Protein AF-A0A353Z947-F1 (afdb_monomer_lite)

Secondary structure (DSSP, 8-state):
---HHHHH-TT-EEEEEE-SSSSEEEEEE-TT-TTHHHHHHHHHHHSPP-TTEEEEESPPP----SEEEEE-TTS-EEEEE-TTEEEEEEEETTTTEEEEEEEESS---S-HHHHHHHHHHHHHHHH-HHHHHHHEEEEEE-SS--HHHHHH-EEGGGHHHHHHHHHS----

Sequence (172 aa):
MQCKFQQAFPELGWELGPGSQKRNFLAFTLNGDPTNLELVSEILKRAPTITRWEFRAGRPRRAYSGQLVFRNEFGQQITISLQDWRYVLTEFDNGQFFDIDISTKQKLRLDSRAKQQVLKTAVQLALGELQTLRYIDRIEFVEEPIKEWYARSTPFEYLAEHIDSLTAPQGT

pLDDT: mean 90.11, std 9.68, range [34.53, 98.56]

Structure (mmCIF, N/CA/C/O backbone):
data_AF-A0A353Z947-F1
#
_entry.id   AF-A0A353Z947-F1
#
loop_
_atom_site.group_PDB
_atom_site.id
_atom_site.type_symbol
_atom_site.label_atom_id
_atom_site.label_alt_id
_atom_site.label_comp_id
_atom_site.label_asym_id
_atom_site.label_entity_id
_atom_site.label_seq_id
_atom_site.pdbx_PDB_ins_code
_atom_site.Cartn_x
_atom_site.Cartn_y
_atom_site.Cartn_z
_atom_site.occupancy
_atom_site.B_iso_or_equiv
_atom_site.auth_seq_id
_atom_site.auth_comp_id
_atom_site.auth_asym_id
_atom_site.auth_atom_id
_atom_site.pdbx_PDB_model_num
ATOM 1 N N . MET A 1 1 ? -12.785 25.214 9.720 1.00 44.44 1 MET A N 1
ATOM 2 C CA . MET A 1 1 ? -13.405 24.408 10.793 1.00 44.44 1 MET A CA 1
ATOM 3 C C . MET A 1 1 ? -12.573 23.141 10.932 1.00 44.44 1 MET A C 1
ATOM 5 O O . MET A 1 1 ? -12.660 22.280 10.071 1.00 44.44 1 MET A O 1
ATOM 9 N N . GLN A 1 2 ? -11.658 23.090 11.900 1.00 51.03 2 GLN A N 1
ATOM 10 C CA . GLN A 1 2 ? -10.771 21.936 12.092 1.00 51.03 2 GLN A CA 1
ATOM 11 C C . GLN A 1 2 ? -11.469 20.939 13.024 1.00 51.03 2 GLN A C 1
ATOM 13 O O . GLN A 1 2 ? -12.064 21.341 14.024 1.00 51.03 2 GLN A O 1
ATOM 18 N N . CYS A 1 3 ? -11.474 19.656 12.665 1.00 70.81 3 CYS A N 1
ATOM 19 C CA . CYS A 1 3 ? -12.113 18.611 13.462 1.00 70.81 3 CYS A CA 1
ATOM 20 C C . CYS A 1 3 ? -11.387 18.467 14.812 1.00 70.81 3 CYS A C 1
ATOM 22 O O . CYS A 1 3 ? -10.162 18.377 14.827 1.00 70.81 3 CYS A O 1
ATOM 24 N N . LYS A 1 4 ? -12.119 18.395 15.937 1.00 79.44 4 LYS A N 1
ATOM 25 C CA . LYS A 1 4 ? -11.535 18.214 17.286 1.00 79.44 4 LYS A CA 1
ATOM 26 C C . LYS A 1 4 ? -10.620 16.986 17.381 1.00 79.44 4 LYS A C 1
ATOM 28 O O . LYS A 1 4 ? -9.643 17.014 18.115 1.00 79.44 4 LYS A O 1
ATOM 33 N N . PHE A 1 5 ? -10.907 15.937 16.606 1.00 77.25 5 PHE A N 1
ATOM 34 C CA . PHE A 1 5 ? -10.050 14.754 16.509 1.00 77.25 5 PHE A CA 1
ATOM 35 C C . PHE A 1 5 ? -8.651 15.104 15.990 1.00 77.25 5 PHE A C 1
ATOM 37 O O . PHE A 1 5 ? -7.657 14.727 16.590 1.00 77.25 5 PHE A O 1
ATOM 44 N N . GLN A 1 6 ? -8.576 15.899 14.923 1.00 78.69 6 GLN A N 1
ATOM 45 C CA . GLN A 1 6 ? -7.316 16.270 14.280 1.00 78.69 6 GLN A CA 1
ATOM 46 C C . GLN A 1 6 ? -6.492 17.263 15.116 1.00 78.69 6 GLN A C 1
ATOM 48 O O . GLN A 1 6 ? -5.299 17.416 14.892 1.00 78.69 6 GLN A O 1
ATOM 53 N N . GLN A 1 7 ? -7.124 17.942 16.078 1.00 81.38 7 GLN A N 1
ATOM 54 C CA . GLN A 1 7 ? -6.427 18.749 17.082 1.00 81.38 7 GLN A CA 1
ATOM 55 C C . GLN A 1 7 ? -5.838 17.887 18.205 1.00 81.38 7 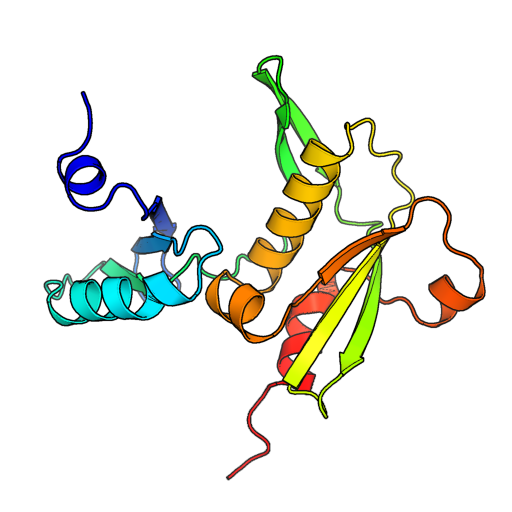GLN A C 1
ATOM 57 O O . GLN A 1 7 ? -4.788 18.229 18.735 1.00 81.38 7 GLN A O 1
ATOM 62 N N . ALA A 1 8 ? -6.518 16.798 18.576 1.00 82.94 8 ALA A N 1
ATOM 63 C CA . ALA A 1 8 ? -6.069 15.885 19.623 1.00 82.94 8 ALA A CA 1
ATOM 64 C C . ALA A 1 8 ? -5.008 14.886 19.130 1.00 82.94 8 ALA A C 1
ATOM 66 O O . ALA A 1 8 ? -4.135 14.520 19.906 1.00 82.94 8 ALA A O 1
ATOM 67 N N . PHE A 1 9 ? -5.092 14.477 17.860 1.00 85.06 9 PHE A N 1
ATOM 68 C CA . PHE A 1 9 ? -4.218 13.484 17.225 1.00 85.06 9 PHE A CA 1
ATOM 69 C C . PHE A 1 9 ? -3.757 13.981 15.842 1.00 85.06 9 PHE A C 1
ATOM 71 O O . PHE A 1 9 ? -4.233 13.486 14.814 1.00 85.06 9 PHE A O 1
ATOM 78 N N . PRO A 1 10 ? -2.912 15.026 15.775 1.00 86.19 10 PRO A N 1
ATOM 79 C CA . PRO A 1 10 ? -2.446 15.598 14.507 1.00 86.19 10 PRO A CA 1
ATOM 80 C C . PRO A 1 10 ? -1.652 14.612 13.632 1.00 86.19 10 PRO A C 1
ATOM 82 O O . PRO A 1 10 ? -1.593 14.780 12.413 1.00 86.19 10 PRO A O 1
ATOM 85 N N . GLU A 1 11 ? -1.060 13.588 14.239 1.00 87.56 11 GLU A N 1
ATOM 86 C CA . GLU A 1 11 ? -0.284 12.523 13.606 1.00 87.56 11 GLU A CA 1
ATOM 87 C C . GLU A 1 11 ? -1.141 11.443 12.940 1.00 87.56 11 GLU A C 1
ATOM 89 O O . GLU A 1 11 ? -0.625 10.694 12.110 1.00 87.56 11 GLU A O 1
ATOM 94 N N . LEU A 1 12 ? -2.443 11.378 13.243 1.00 89.44 12 LEU A N 1
ATOM 95 C CA . LEU A 1 12 ? -3.359 10.385 12.686 1.00 89.44 12 LEU A CA 1
ATOM 96 C C . LEU A 1 12 ? -4.240 10.987 11.592 1.00 89.44 12 LEU A C 1
ATOM 98 O O . LEU A 1 12 ? -4.799 12.078 11.712 1.00 89.44 12 LEU A O 1
ATOM 102 N N . GLY A 1 13 ? -4.421 10.231 10.515 1.00 89.75 13 GLY A N 1
ATOM 103 C CA . GLY A 1 13 ? -5.497 10.481 9.563 1.00 89.75 13 GLY A CA 1
ATOM 104 C C . GLY A 1 13 ? -6.697 9.588 9.856 1.00 89.75 13 GLY A C 1
ATOM 105 O O . GLY A 1 13 ? -6.659 8.689 10.698 1.00 89.75 13 GLY A O 1
ATOM 106 N N . TRP A 1 14 ? -7.791 9.826 9.143 1.00 92.19 14 TRP A N 1
ATOM 107 C CA . TRP A 1 14 ? -8.957 8.954 9.194 1.00 92.19 14 TRP A CA 1
ATOM 108 C C . TRP A 1 14 ? -9.638 8.872 7.831 1.00 92.19 14 TRP A C 1
ATOM 110 O O . TRP A 1 14 ? -9.543 9.785 7.010 1.00 92.19 14 TRP A O 1
ATOM 120 N N . GLU A 1 15 ? -10.321 7.759 7.593 1.00 91.19 15 GLU A N 1
ATOM 121 C CA . GLU A 1 15 ? -11.052 7.487 6.361 1.00 91.19 15 GLU A CA 1
ATOM 122 C C . GLU A 1 15 ? -12.368 6.766 6.669 1.00 91.19 15 GLU A C 1
ATOM 124 O O . GLU A 1 15 ? -12.452 5.966 7.602 1.00 91.19 15 GLU A O 1
ATOM 129 N N . LEU A 1 16 ? -13.393 7.049 5.863 1.00 93.25 16 LEU A N 1
ATOM 130 C CA . LEU A 1 16 ? -14.689 6.379 5.892 1.00 93.25 16 LEU A CA 1
ATOM 131 C C . LEU A 1 16 ? -14.935 5.675 4.560 1.00 93.25 16 LEU A C 1
ATOM 133 O O . LEU A 1 16 ? -14.599 6.210 3.503 1.00 93.25 16 LEU A O 1
ATOM 137 N N . GLY A 1 17 ? -15.614 4.534 4.598 1.00 91.44 17 GLY A N 1
ATOM 138 C CA . GLY A 1 17 ? -16.015 3.840 3.379 1.00 91.44 17 GLY A CA 1
ATOM 139 C C . GLY A 1 17 ? -16.942 2.651 3.628 1.00 91.44 17 GLY A C 1
ATOM 140 O O . GLY A 1 17 ? -17.376 2.431 4.762 1.00 91.44 17 GLY A O 1
ATOM 141 N N . PRO A 1 18 ? -17.278 1.890 2.572 1.00 91.62 18 PRO A N 1
ATOM 142 C CA . PRO A 1 18 ? -18.052 0.660 2.695 1.00 91.62 18 PRO A CA 1
ATOM 143 C C . PRO A 1 18 ? -17.233 -0.405 3.428 1.00 91.62 18 PRO A C 1
ATOM 145 O O . PRO A 1 18 ? -16.101 -0.692 3.041 1.00 91.62 18 PRO A O 1
ATOM 148 N N . GLY A 1 19 ? -17.794 -0.963 4.500 1.00 88.88 19 GLY A N 1
ATOM 149 C CA . GLY A 1 19 ? -17.115 -1.983 5.296 1.00 88.88 19 GLY A CA 1
ATOM 150 C C . GLY A 1 19 ? -17.119 -3.355 4.619 1.00 88.88 19 GLY A C 1
ATOM 151 O O . GLY A 1 19 ? -17.967 -3.641 3.774 1.00 88.88 19 GLY A O 1
ATOM 152 N N . SER A 1 20 ? -16.172 -4.214 5.001 1.00 86.81 20 SER A N 1
ATOM 153 C CA . SER A 1 20 ? -16.110 -5.593 4.495 1.00 86.81 20 SER A CA 1
ATOM 154 C C . SER A 1 20 ? -16.904 -6.574 5.361 1.00 86.81 20 SER A C 1
ATOM 156 O O . SER A 1 20 ? -17.354 -7.594 4.853 1.00 86.81 20 SER A O 1
ATOM 158 N N . GLN A 1 21 ? -17.084 -6.281 6.657 1.00 88.75 21 GLN A N 1
ATOM 159 C CA . GLN A 1 21 ? -17.907 -7.094 7.572 1.00 88.75 21 GLN A CA 1
ATOM 160 C C . GLN A 1 21 ? -19.226 -6.410 7.945 1.00 88.75 21 GLN A C 1
ATOM 162 O O . GLN A 1 21 ? -20.222 -7.065 8.250 1.00 88.75 21 GLN A O 1
ATOM 167 N N . LYS A 1 22 ? -19.237 -5.075 7.947 1.00 92.56 22 LYS A N 1
ATOM 168 C CA . LYS A 1 22 ? -20.395 -4.238 8.275 1.00 92.56 22 LYS A CA 1
ATOM 169 C C . LYS A 1 22 ? -20.645 -3.236 7.157 1.00 92.56 22 LYS A C 1
ATOM 171 O O . LYS A 1 22 ? -19.828 -3.070 6.266 1.00 92.56 22 LYS A O 1
ATOM 176 N N . ARG A 1 23 ? -21.776 -2.528 7.222 1.00 94.81 23 ARG A N 1
ATOM 177 C CA . ARG A 1 23 ? -22.172 -1.565 6.183 1.00 94.81 23 ARG A CA 1
ATOM 178 C C . ARG A 1 23 ? -21.114 -0.483 5.932 1.00 94.81 23 ARG A C 1
ATOM 180 O O . ARG A 1 23 ? -20.887 -0.132 4.782 1.00 94.81 23 ARG A O 1
ATOM 187 N N . ASN A 1 24 ? -20.493 0.043 6.986 1.00 96.00 24 ASN A N 1
ATOM 188 C CA . ASN A 1 24 ? -19.500 1.112 6.893 1.00 96.00 24 ASN A CA 1
ATOM 189 C C . ASN A 1 24 ? -18.262 0.782 7.734 1.00 96.00 24 ASN A C 1
ATOM 191 O O . ASN A 1 24 ? -18.387 0.091 8.749 1.00 96.00 24 ASN A O 1
ATOM 195 N N . PHE A 1 25 ? -17.112 1.355 7.377 1.00 95.06 25 PHE A N 1
ATOM 196 C CA . PHE A 1 25 ? -15.925 1.397 8.228 1.00 95.06 25 PHE A CA 1
ATOM 197 C C . PHE A 1 25 ? -15.501 2.833 8.558 1.00 95.06 25 PHE A C 1
ATOM 199 O O . PHE A 1 25 ? -15.698 3.746 7.754 1.00 95.06 25 PHE A O 1
ATOM 206 N N . LEU A 1 26 ? -14.874 2.998 9.724 1.00 94.88 26 LEU A N 1
ATOM 207 C CA . LEU A 1 26 ? -13.960 4.097 10.043 1.00 94.88 26 LEU A CA 1
ATOM 208 C C . LEU A 1 26 ? -12.566 3.494 10.245 1.00 94.88 26 LEU A C 1
ATOM 210 O O . LEU A 1 26 ? -12.386 2.635 11.108 1.00 94.88 26 LEU A O 1
ATOM 214 N N . ALA A 1 27 ? -11.591 3.933 9.459 1.00 94.38 27 ALA A N 1
ATOM 215 C CA . ALA A 1 27 ? -10.201 3.527 9.601 1.00 94.38 27 ALA A CA 1
ATOM 216 C C . ALA A 1 27 ? -9.382 4.715 10.093 1.00 94.38 27 ALA A C 1
ATOM 218 O O . ALA A 1 27 ? -9.488 5.801 9.524 1.00 94.38 27 ALA A O 1
ATOM 219 N N . PHE A 1 28 ? -8.560 4.507 11.117 1.00 94.31 28 PHE A N 1
ATOM 220 C CA . PHE A 1 28 ? -7.539 5.474 11.514 1.00 94.31 28 PHE A CA 1
ATOM 221 C C . PHE A 1 28 ? -6.241 5.129 10.798 1.00 94.31 28 PHE A C 1
ATOM 223 O O . PHE A 1 28 ? -5.757 4.002 10.910 1.00 94.31 28 PHE A O 1
ATOM 230 N N . THR A 1 29 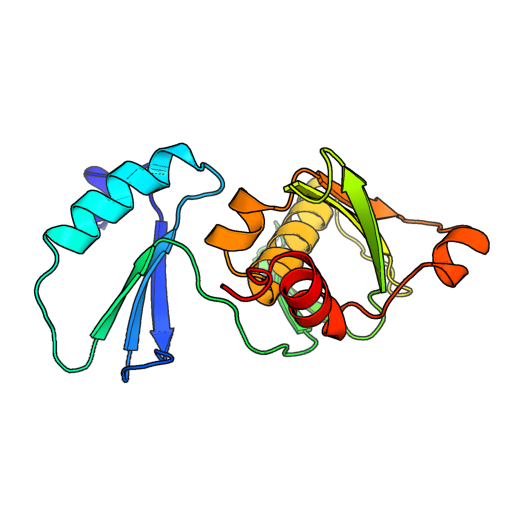? -5.708 6.073 10.029 1.00 90.38 29 THR A N 1
ATOM 231 C CA . THR A 1 29 ? -4.492 5.858 9.245 1.00 90.38 29 THR A CA 1
ATOM 232 C C . THR A 1 29 ? -3.277 6.049 10.135 1.00 90.38 29 THR A C 1
ATOM 234 O O . THR A 1 29 ? -3.244 6.958 10.965 1.00 90.38 29 THR A O 1
ATOM 237 N N . LEU A 1 30 ? -2.274 5.201 9.945 1.00 91.94 30 LEU A N 1
ATOM 238 C CA . LEU A 1 30 ? -1.009 5.272 10.677 1.00 91.94 30 LEU A CA 1
ATOM 239 C C . LEU A 1 30 ? -0.062 6.318 10.078 1.00 91.94 30 LEU A C 1
ATOM 241 O O . LEU A 1 30 ? 0.964 6.634 10.670 1.00 91.94 30 LEU A O 1
ATOM 245 N N . ASN A 1 31 ? -0.411 6.859 8.904 1.00 88.19 31 ASN A N 1
ATOM 246 C CA . ASN A 1 31 ? 0.351 7.882 8.184 1.00 88.19 31 ASN A CA 1
ATOM 247 C C . ASN A 1 31 ? 1.784 7.445 7.861 1.00 88.19 31 ASN A C 1
ATOM 249 O O . ASN A 1 31 ? 2.688 8.267 7.742 1.00 88.19 31 ASN A O 1
ATOM 253 N N . GLY A 1 32 ? 1.970 6.140 7.657 1.00 85.31 32 GLY A N 1
ATOM 254 C CA . GLY A 1 32 ? 3.276 5.568 7.355 1.00 85.31 32 GLY A CA 1
ATOM 255 C C . GLY A 1 32 ? 4.185 5.389 8.575 1.00 85.31 32 GLY A C 1
ATOM 256 O O . GLY A 1 32 ? 5.332 5.001 8.384 1.00 85.31 32 GLY A O 1
ATOM 257 N N . ASP A 1 33 ? 3.699 5.645 9.792 1.00 89.56 33 ASP A N 1
ATOM 258 C CA . ASP A 1 33 ? 4.464 5.461 11.024 1.00 89.56 33 ASP A CA 1
ATOM 259 C C . ASP A 1 33 ? 3.913 4.264 11.823 1.00 89.56 33 ASP A C 1
ATOM 261 O O . ASP A 1 33 ? 2.794 4.325 12.342 1.00 89.56 33 ASP A O 1
ATOM 265 N N . PRO A 1 34 ? 4.663 3.153 11.938 1.00 87.06 34 PRO A N 1
ATOM 266 C CA . PRO A 1 34 ? 4.207 1.979 12.674 1.00 87.06 34 PRO A CA 1
ATOM 267 C C . PRO A 1 34 ? 4.053 2.232 14.182 1.00 87.06 34 PRO A C 1
ATOM 269 O O . PRO A 1 34 ? 3.294 1.507 14.828 1.00 87.06 34 PRO A O 1
ATOM 272 N N . THR A 1 35 ? 4.695 3.259 14.753 1.00 90.12 35 THR A N 1
ATOM 273 C CA . THR A 1 35 ? 4.555 3.595 16.183 1.00 90.12 35 THR A CA 1
ATOM 274 C C . THR A 1 35 ? 3.147 4.092 16.526 1.00 90.12 35 THR A C 1
ATOM 276 O O . THR A 1 35 ? 2.652 3.860 17.630 1.00 90.12 35 THR A O 1
ATOM 279 N N . ASN A 1 36 ? 2.424 4.638 15.541 1.00 92.94 36 ASN A N 1
ATOM 280 C CA . ASN A 1 36 ? 1.025 5.042 15.688 1.00 92.94 36 ASN A CA 1
ATOM 281 C C . ASN A 1 36 ? 0.067 3.859 15.893 1.00 92.94 36 ASN A C 1
ATOM 283 O O . ASN A 1 36 ? -1.083 4.059 16.296 1.00 92.94 36 ASN A O 1
ATOM 287 N N . LEU A 1 37 ? 0.501 2.622 15.622 1.00 92.56 37 LEU A N 1
ATOM 288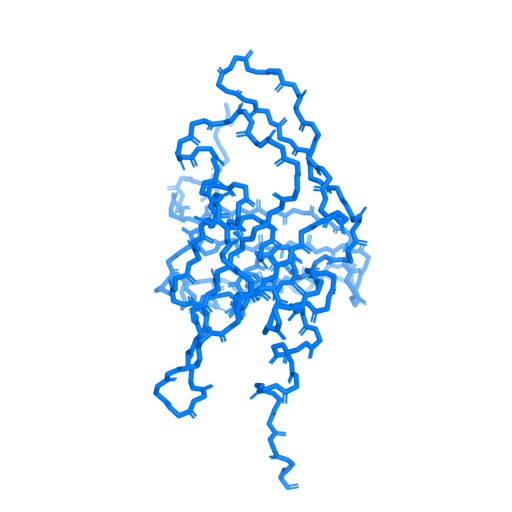 C CA . LEU A 1 37 ? -0.348 1.441 15.769 1.00 92.56 37 LEU A CA 1
ATOM 289 C C . LEU A 1 37 ? -0.794 1.230 17.219 1.00 92.56 37 LEU A C 1
ATOM 291 O O . LEU A 1 37 ? -1.938 0.829 17.447 1.00 92.56 37 LEU A O 1
ATOM 295 N N . GLU A 1 38 ? 0.077 1.504 18.191 1.00 91.25 38 GLU A N 1
ATOM 296 C CA . GLU A 1 38 ? -0.259 1.365 19.609 1.00 91.25 38 GLU A CA 1
ATOM 297 C C . GLU A 1 38 ? -1.360 2.357 20.003 1.00 91.25 38 GLU A C 1
ATOM 299 O O . GLU A 1 38 ? -2.404 1.956 20.525 1.00 91.25 38 GLU A O 1
ATOM 304 N N . LEU A 1 39 ? -1.186 3.630 19.636 1.00 92.06 39 LEU A N 1
ATOM 305 C CA . LEU A 1 39 ? -2.173 4.684 19.865 1.00 92.06 39 LEU A CA 1
ATOM 306 C C . LEU A 1 39 ? -3.525 4.352 19.220 1.00 92.06 39 LEU A C 1
ATOM 308 O O . LEU A 1 39 ? -4.567 4.413 19.876 1.00 92.06 39 LEU A O 1
ATOM 312 N N . VAL A 1 40 ? -3.524 3.958 17.944 1.00 94.00 40 VAL A N 1
ATOM 313 C CA . VAL A 1 40 ? -4.757 3.589 17.239 1.00 94.00 40 VAL A CA 1
ATOM 314 C C . VAL A 1 40 ? -5.416 2.374 17.887 1.00 94.00 40 VAL A C 1
ATOM 316 O O . VAL A 1 40 ? -6.633 2.367 18.068 1.00 94.00 40 VAL A O 1
ATOM 319 N N . SER A 1 41 ? -4.645 1.373 18.308 1.00 93.00 41 SER A N 1
ATOM 320 C CA . SER A 1 41 ? -5.186 0.201 19.005 1.00 93.00 41 SER A CA 1
ATOM 321 C C . SER A 1 41 ? -5.880 0.589 20.313 1.00 93.00 41 SER A C 1
ATOM 323 O O . SER A 1 41 ? -6.965 0.090 20.611 1.00 93.00 41 SER A O 1
ATOM 325 N N . GLU A 1 42 ? -5.306 1.522 21.069 1.00 93.56 42 GLU A N 1
ATOM 326 C CA . GLU A 1 42 ? -5.892 2.052 22.302 1.00 93.56 42 GLU A CA 1
ATOM 327 C C . GLU A 1 42 ? -7.177 2.863 22.066 1.00 93.56 42 GLU A C 1
ATOM 329 O O . GLU A 1 42 ? -8.114 2.780 22.870 1.00 93.56 42 GLU A O 1
ATOM 334 N N . ILE A 1 43 ? -7.262 3.602 20.954 1.00 92.62 43 ILE A N 1
ATOM 335 C CA . ILE A 1 43 ? -8.496 4.275 20.519 1.00 92.62 43 ILE A CA 1
ATOM 336 C C . ILE A 1 43 ? -9.570 3.233 20.189 1.00 92.62 43 ILE A C 1
ATOM 338 O O . ILE A 1 43 ? -10.697 3.327 20.677 1.00 92.62 43 ILE A O 1
ATOM 342 N N . LEU A 1 44 ? -9.222 2.215 19.397 1.00 93.50 44 LEU A N 1
ATOM 343 C CA . LEU A 1 44 ? -10.156 1.179 18.952 1.00 93.50 44 LEU A CA 1
ATOM 344 C C . LEU A 1 44 ? -10.700 0.339 20.113 1.00 93.50 44 LEU A C 1
ATOM 346 O O . LEU A 1 44 ? -11.894 0.049 20.132 1.00 93.50 44 LEU A O 1
ATOM 350 N N . LYS A 1 45 ? -9.872 0.008 21.112 1.00 94.44 45 LYS A N 1
ATOM 351 C CA . LYS A 1 45 ? -10.308 -0.703 22.331 1.00 94.44 45 LYS A CA 1
ATOM 352 C C . LYS A 1 45 ? -11.369 0.066 23.123 1.00 94.44 45 LYS A C 1
ATOM 354 O O . LYS A 1 45 ? -12.216 -0.550 23.762 1.00 94.44 45 LYS A O 1
ATOM 359 N N . ARG A 1 46 ? -11.315 1.403 23.100 1.00 94.25 46 ARG A N 1
ATOM 360 C CA . ARG A 1 46 ? -12.273 2.289 23.788 1.00 94.25 46 ARG A CA 1
ATOM 361 C C . ARG A 1 46 ? -13.441 2.710 22.894 1.00 94.25 46 ARG A C 1
ATOM 363 O O . ARG A 1 46 ? -14.360 3.375 23.374 1.00 94.25 46 ARG A O 1
ATOM 370 N N . ALA A 1 47 ? -13.412 2.365 21.607 1.00 92.00 47 ALA A N 1
ATOM 371 C CA . ALA A 1 47 ? -14.444 2.765 20.668 1.00 92.00 47 ALA A CA 1
ATOM 372 C C . ALA A 1 47 ? -15.783 2.083 21.011 1.00 92.00 47 ALA A C 1
ATOM 374 O O . ALA A 1 47 ? -15.817 0.894 21.340 1.00 92.00 47 ALA A O 1
ATOM 375 N N . PRO A 1 48 ? -16.913 2.805 20.921 1.00 92.25 48 PRO A N 1
ATOM 376 C CA . PRO A 1 48 ? -18.217 2.210 21.161 1.00 92.25 48 PRO A CA 1
ATOM 377 C C . PRO A 1 48 ? -18.539 1.167 20.088 1.00 92.25 48 PRO A C 1
ATOM 379 O O . PRO A 1 48 ? -18.231 1.337 18.906 1.00 92.25 48 PRO A O 1
ATOM 382 N N . THR A 1 49 ? -19.251 0.109 20.472 1.00 92.50 49 THR A N 1
ATOM 383 C CA . THR A 1 49 ? -19.795 -0.829 19.486 1.00 92.50 49 THR A CA 1
ATOM 384 C C . THR A 1 49 ? -20.994 -0.196 18.788 1.00 92.50 49 THR A C 1
ATOM 386 O O . THR A 1 49 ? -22.008 0.093 19.416 1.00 92.50 49 THR A O 1
ATOM 389 N N . ILE A 1 50 ? -20.901 -0.011 17.470 1.00 94.75 50 ILE A N 1
ATOM 390 C CA . ILE A 1 50 ? -21.997 0.504 16.644 1.00 94.75 50 ILE A CA 1
ATOM 391 C C . ILE A 1 50 ? -22.371 -0.566 15.608 1.00 94.75 50 ILE A C 1
ATOM 393 O O . ILE A 1 50 ? -21.526 -1.069 14.864 1.00 94.75 50 ILE A O 1
ATOM 397 N N . THR A 1 51 ? -23.651 -0.941 15.544 1.00 93.31 51 THR A N 1
ATOM 398 C CA . THR A 1 51 ? -24.134 -2.117 14.789 1.00 93.31 51 THR A CA 1
ATOM 399 C C . THR A 1 51 ? -23.711 -2.124 13.318 1.00 93.31 51 THR A C 1
ATOM 401 O O . THR A 1 51 ? -23.320 -3.158 12.791 1.00 93.31 51 THR A O 1
ATOM 404 N N . ARG A 1 52 ? -23.752 -0.966 12.649 1.00 95.12 52 ARG A N 1
ATOM 405 C CA . ARG A 1 52 ? -23.478 -0.831 11.204 1.00 95.12 52 ARG A CA 1
ATOM 406 C C . ARG A 1 52 ? -22.056 -0.377 10.871 1.00 95.12 52 ARG A C 1
ATOM 408 O O . ARG A 1 52 ? -21.775 -0.136 9.701 1.00 95.12 52 ARG A O 1
ATOM 415 N N . TRP A 1 53 ? -21.199 -0.251 11.880 1.00 95.94 53 TRP A N 1
ATOM 416 C CA . TRP A 1 53 ? -19.858 0.303 11.748 1.00 95.94 53 TRP A CA 1
ATOM 417 C C . TRP A 1 53 ? -18.800 -0.644 12.294 1.00 95.94 53 TRP A C 1
ATOM 419 O O . TRP A 1 53 ? -18.925 -1.175 13.402 1.00 95.94 53 TRP A O 1
ATOM 429 N N . GLU A 1 54 ? -17.760 -0.855 11.506 1.00 94.81 54 GLU A N 1
ATOM 430 C CA . GLU A 1 54 ? -16.507 -1.448 11.960 1.00 94.81 54 GLU A CA 1
ATOM 431 C C . GLU A 1 54 ? -15.437 -0.362 12.089 1.00 94.81 54 GLU A C 1
ATOM 433 O O . GLU A 1 54 ? -15.411 0.602 11.323 1.00 94.81 54 GLU A O 1
ATOM 438 N N . PHE A 1 55 ? -14.566 -0.512 13.080 1.00 95.19 55 PHE A N 1
ATOM 439 C CA . PHE A 1 55 ? -13.472 0.412 13.342 1.00 95.19 55 PHE A CA 1
ATOM 440 C C . PHE A 1 55 ? -12.154 -0.317 13.094 1.00 95.19 55 PHE A C 1
ATOM 442 O O . PHE A 1 55 ? -11.990 -1.447 13.556 1.00 95.19 55 PHE A O 1
ATOM 449 N N . ARG A 1 56 ? -11.242 0.292 12.332 1.00 94.69 56 ARG A N 1
ATOM 450 C CA . ARG A 1 56 ? -10.024 -0.371 11.845 1.00 94.69 56 ARG A CA 1
ATOM 451 C C . ARG A 1 56 ? -8.767 0.432 12.146 1.00 94.69 56 ARG A C 1
ATOM 453 O O . ARG A 1 56 ? -8.776 1.662 12.093 1.00 94.69 56 ARG A O 1
ATOM 460 N N . ALA A 1 57 ? -7.686 -0.298 12.413 1.00 94.38 57 ALA A N 1
ATOM 461 C CA . ALA A 1 57 ? -6.339 0.245 12.408 1.00 94.38 57 ALA A CA 1
ATOM 462 C C . ALA A 1 57 ? -5.786 0.151 10.987 1.00 94.38 57 ALA A C 1
ATOM 464 O O . ALA A 1 57 ? -5.759 -0.932 10.405 1.00 94.38 57 ALA A O 1
ATOM 465 N N . GLY A 1 58 ? -5.366 1.285 10.440 1.00 93.81 58 GLY A N 1
ATOM 466 C CA . GLY A 1 58 ? -4.871 1.403 9.079 1.00 93.81 58 GLY A CA 1
ATOM 467 C C . GLY A 1 58 ? -5.956 1.304 8.002 1.00 93.81 58 GLY A C 1
ATOM 468 O O . GLY A 1 58 ? -7.043 0.747 8.200 1.00 93.81 58 GLY A O 1
ATOM 469 N N . ARG A 1 59 ? -5.652 1.846 6.820 1.00 92.94 59 ARG A N 1
ATOM 470 C CA . ARG A 1 59 ? -6.521 1.705 5.641 1.00 92.94 59 ARG A CA 1
ATOM 471 C C . ARG A 1 59 ? -6.654 0.232 5.236 1.00 92.94 59 ARG A C 1
ATOM 473 O O . ARG A 1 59 ? -5.631 -0.455 5.128 1.00 92.94 59 ARG A O 1
ATOM 480 N N . PRO A 1 60 ? -7.878 -0.262 4.973 1.00 92.62 60 PRO A N 1
ATOM 481 C CA . PRO A 1 60 ? -8.062 -1.618 4.481 1.00 92.62 60 PRO A CA 1
ATOM 482 C C . PRO A 1 60 ? -7.548 -1.753 3.043 1.00 92.62 60 PRO A C 1
ATOM 484 O O . PRO A 1 60 ? -7.505 -0.780 2.286 1.00 92.62 60 PRO A O 1
ATOM 487 N N . ARG A 1 61 ? -7.235 -2.992 2.657 1.00 92.12 61 ARG A N 1
ATOM 488 C CA . ARG A 1 61 ? -7.078 -3.383 1.252 1.00 92.12 61 ARG A CA 1
ATOM 489 C C . ARG A 1 61 ? -8.306 -2.986 0.444 1.00 92.12 61 ARG A C 1
ATOM 491 O O . ARG A 1 61 ? -9.433 -3.069 0.943 1.00 92.12 61 ARG A O 1
ATOM 498 N N . ARG A 1 62 ? -8.099 -2.615 -0.816 1.00 88.12 62 ARG A N 1
ATOM 499 C CA . ARG A 1 62 ? -9.180 -2.382 -1.774 1.00 88.12 62 ARG A CA 1
ATOM 500 C C . ARG A 1 62 ? -9.109 -3.406 -2.897 1.00 88.12 62 ARG A C 1
ATOM 502 O O . ARG A 1 62 ? -8.029 -3.842 -3.278 1.00 88.12 62 ARG A O 1
ATOM 509 N N . ALA A 1 63 ? -10.273 -3.760 -3.437 1.00 83.19 63 ALA A N 1
ATOM 510 C CA . ALA A 1 63 ? -10.329 -4.560 -4.652 1.00 83.19 63 ALA A CA 1
ATOM 511 C C . ALA A 1 63 ? -9.569 -3.839 -5.773 1.00 83.19 63 ALA A C 1
ATOM 513 O O . ALA A 1 63 ? -9.686 -2.618 -5.925 1.00 83.19 63 ALA A O 1
ATOM 514 N N . TYR A 1 64 ? -8.793 -4.598 -6.541 1.00 82.56 64 TYR A N 1
ATOM 515 C CA . TYR A 1 64 ? -8.030 -4.057 -7.653 1.00 82.56 64 TYR A CA 1
ATOM 516 C C . TYR A 1 64 ? -8.983 -3.458 -8.697 1.00 82.56 64 TYR A C 1
ATOM 518 O O . TYR A 1 64 ? -9.795 -4.157 -9.297 1.00 82.56 64 TYR A O 1
ATOM 526 N N . SER A 1 65 ? -8.899 -2.143 -8.896 1.00 82.56 65 SER A N 1
ATOM 527 C CA . SER A 1 65 ? -9.700 -1.402 -9.880 1.00 82.56 65 SER A CA 1
ATOM 528 C C . SER A 1 65 ? -8.977 -1.205 -11.214 1.00 82.56 65 SER A C 1
ATOM 530 O O . SER A 1 65 ? -9.548 -0.630 -12.138 1.00 82.56 65 SER A O 1
ATOM 532 N N . GLY A 1 66 ? -7.698 -1.585 -11.303 1.00 87.62 66 GLY A N 1
ATOM 533 C CA . GLY A 1 66 ? -6.845 -1.320 -12.463 1.00 87.62 66 GLY A CA 1
ATOM 534 C C . GLY A 1 66 ? -6.499 0.152 -12.693 1.00 87.62 66 GLY A C 1
ATOM 535 O O . GLY A 1 66 ? -5.782 0.457 -13.640 1.00 87.62 66 GLY A O 1
ATOM 536 N N . GLN A 1 67 ? -6.985 1.079 -11.862 1.00 91.69 67 GLN A N 1
ATOM 537 C CA . GLN A 1 67 ? -6.799 2.516 -12.062 1.00 91.69 67 GLN A CA 1
ATOM 538 C C . GLN A 1 67 ? -6.636 3.265 -10.743 1.00 91.69 67 GLN A C 1
ATOM 540 O O . GLN A 1 67 ? -7.338 2.988 -9.768 1.00 91.69 67 GLN A O 1
ATOM 545 N N . LEU A 1 68 ? -5.771 4.278 -10.756 1.00 89.44 68 LEU A N 1
ATOM 546 C CA . LEU A 1 68 ? -5.622 5.253 -9.682 1.00 89.44 68 LEU A CA 1
ATOM 547 C C . LEU A 1 68 ? -5.952 6.651 -10.172 1.00 89.44 68 LEU A C 1
ATOM 549 O O . LEU A 1 68 ? -5.518 7.060 -11.245 1.00 89.44 68 LEU A O 1
ATOM 553 N N . VAL A 1 69 ? -6.671 7.401 -9.345 1.00 87.19 69 VAL A N 1
ATOM 554 C CA . VAL A 1 69 ? -7.027 8.790 -9.618 1.00 87.19 69 VAL A CA 1
ATOM 555 C C . VAL A 1 69 ? -6.327 9.683 -8.603 1.00 87.19 69 VAL A C 1
ATOM 557 O O . VAL A 1 69 ? -6.521 9.529 -7.399 1.00 87.19 69 VAL A O 1
ATOM 560 N N . PHE A 1 70 ? -5.538 10.635 -9.092 1.00 82.50 70 PHE A N 1
ATOM 561 C CA . PHE A 1 70 ? -4.816 11.615 -8.282 1.00 82.50 70 PHE A CA 1
ATOM 562 C C . PHE A 1 70 ? -5.101 13.031 -8.747 1.00 82.50 70 PHE A C 1
ATOM 564 O O . PHE A 1 70 ? -5.521 13.250 -9.878 1.00 82.50 70 PHE A O 1
ATOM 571 N N . ARG A 1 71 ? -4.824 14.004 -7.881 1.00 79.44 71 ARG A N 1
ATOM 572 C CA . ARG A 1 71 ? -4.670 15.401 -8.283 1.00 79.44 71 ARG A CA 1
ATOM 573 C C . ARG A 1 71 ? -3.191 15.760 -8.242 1.00 79.44 71 ARG A C 1
ATOM 575 O O . ARG A 1 71 ? -2.537 15.470 -7.243 1.00 79.44 71 ARG A O 1
ATOM 582 N N . ASN A 1 72 ? -2.671 16.342 -9.318 1.00 76.00 72 ASN A N 1
ATOM 583 C CA . ASN A 1 72 ? -1.304 16.864 -9.334 1.00 76.00 72 ASN A CA 1
ATOM 584 C C . ASN A 1 72 ? -1.199 18.183 -8.549 1.00 76.00 72 ASN A C 1
ATOM 586 O O . ASN A 1 72 ? -2.190 18.695 -8.026 1.00 76.00 72 ASN A O 1
ATOM 590 N N . GLU A 1 73 ? 0.007 18.747 -8.498 1.00 73.94 73 GLU A N 1
ATOM 591 C CA . GLU A 1 73 ? 0.287 20.035 -7.851 1.00 73.94 73 GLU A CA 1
ATOM 592 C C . GLU A 1 73 ? -0.531 21.212 -8.421 1.00 73.94 73 GLU A C 1
ATOM 594 O O . GLU A 1 73 ? -0.828 22.160 -7.701 1.00 73.94 73 GLU A O 1
ATOM 599 N N . PHE A 1 74 ? -0.986 21.116 -9.675 1.00 79.75 74 PHE A N 1
ATOM 600 C CA . PHE A 1 74 ? -1.858 22.100 -10.331 1.00 79.75 74 PHE A CA 1
ATOM 601 C C . PHE A 1 74 ? -3.358 21.844 -10.087 1.00 79.75 74 PHE A C 1
ATOM 603 O O . PHE A 1 74 ? -4.211 22.498 -10.687 1.00 79.75 74 PHE A O 1
ATOM 610 N N . GLY A 1 75 ? -3.708 20.863 -9.248 1.00 81.31 75 GLY A N 1
ATOM 611 C CA . GLY A 1 75 ? -5.089 20.485 -8.941 1.00 81.31 75 GLY A CA 1
ATOM 612 C C . GLY A 1 75 ? -5.808 19.704 -10.048 1.00 81.31 75 GLY A C 1
ATOM 613 O O . GLY A 1 75 ? -6.993 19.381 -9.887 1.00 81.31 75 GLY A O 1
ATOM 614 N N . GLN A 1 76 ? -5.116 19.372 -11.143 1.00 84.50 76 GLN A N 1
ATOM 615 C CA . GLN A 1 76 ? -5.660 18.610 -12.265 1.00 84.50 76 GLN A CA 1
ATOM 616 C C . GLN A 1 76 ? -5.766 17.134 -11.904 1.00 84.50 76 GLN A C 1
ATOM 618 O O . GLN A 1 76 ? -4.840 16.550 -11.340 1.00 84.50 76 GLN A O 1
ATOM 623 N N . GLN A 1 77 ? -6.891 16.524 -12.269 1.00 87.56 77 GLN A N 1
ATOM 624 C CA . GLN A 1 77 ? -7.093 15.097 -12.084 1.00 87.56 77 GLN A CA 1
ATOM 625 C C . GLN A 1 77 ? -6.286 14.306 -13.121 1.00 87.56 77 GLN A C 1
ATOM 627 O O . GLN A 1 77 ? -6.440 14.505 -14.323 1.00 87.56 77 GLN A O 1
ATOM 632 N N . ILE A 1 78 ? -5.462 13.378 -12.646 1.00 87.69 78 ILE A N 1
ATOM 633 C CA . ILE A 1 78 ? -4.696 12.431 -13.450 1.00 87.69 78 ILE A CA 1
ATOM 634 C C . ILE A 1 78 ? -5.207 11.032 -13.130 1.00 87.69 78 ILE A C 1
ATOM 636 O O . ILE A 1 78 ? -5.347 10.671 -11.962 1.00 87.69 78 ILE A O 1
ATOM 640 N N . THR A 1 79 ? -5.467 10.249 -14.174 1.00 90.25 79 THR A N 1
ATOM 641 C CA . THR A 1 79 ? -5.799 8.827 -14.045 1.00 90.25 79 THR A CA 1
ATOM 642 C C . THR A 1 79 ? -4.618 8.000 -14.535 1.00 90.25 79 THR A C 1
ATOM 644 O O . THR A 1 79 ? -4.118 8.218 -15.638 1.00 90.25 79 THR A O 1
ATOM 647 N N . ILE A 1 80 ? -4.157 7.071 -13.706 1.00 90.75 80 ILE A N 1
ATOM 648 C CA . ILE A 1 80 ? -3.026 6.186 -13.980 1.00 90.75 80 ILE A CA 1
ATOM 649 C C . ILE A 1 80 ? -3.572 4.770 -14.090 1.00 90.75 80 ILE A C 1
ATOM 651 O O . ILE A 1 80 ? -4.246 4.304 -13.172 1.00 90.75 80 ILE A O 1
ATOM 655 N N . SER A 1 81 ? -3.290 4.099 -15.205 1.00 92.44 81 SER A N 1
ATOM 656 C CA . SER A 1 81 ? -3.636 2.690 -15.369 1.00 92.44 81 SER A CA 1
ATOM 657 C C . SER A 1 81 ? -2.584 1.831 -14.679 1.00 92.44 81 SER A C 1
ATOM 659 O O . SER A 1 81 ? -1.385 2.056 -14.849 1.00 92.44 81 SER A O 1
ATOM 661 N N . LEU A 1 82 ? -3.038 0.842 -13.915 1.00 94.19 82 LEU A N 1
ATOM 662 C CA . LEU A 1 82 ? -2.205 -0.173 -13.275 1.00 94.19 82 LEU A CA 1
ATOM 663 C C . LEU A 1 82 ? -2.109 -1.462 -14.104 1.00 94.19 82 LEU A C 1
ATOM 665 O O . LEU A 1 82 ? -1.430 -2.394 -13.687 1.00 94.19 82 LEU A O 1
ATOM 669 N N . GLN A 1 83 ? -2.786 -1.539 -15.254 1.00 92.69 83 GLN A N 1
ATOM 670 C CA . GLN A 1 83 ? -2.914 -2.776 -16.032 1.00 92.69 83 GLN A CA 1
ATOM 671 C C . GLN A 1 83 ? -1.565 -3.298 -16.552 1.00 92.69 83 GLN A C 1
ATOM 673 O O . GLN A 1 83 ? -1.301 -4.494 -16.520 1.00 92.69 83 GLN A O 1
ATOM 678 N N . ASP A 1 84 ? -0.691 -2.393 -16.995 1.00 93.44 84 ASP A N 1
ATOM 679 C CA . ASP A 1 84 ? 0.643 -2.737 -17.507 1.00 93.44 84 ASP A CA 1
ATOM 680 C C . ASP A 1 84 ? 1.727 -2.730 -16.423 1.00 93.44 84 ASP A C 1
ATOM 682 O O . ASP A 1 84 ? 2.918 -2.852 -16.732 1.00 93.44 84 ASP A O 1
ATOM 686 N N . TRP A 1 85 ? 1.339 -2.542 -15.160 1.00 97.00 85 TRP A N 1
ATOM 687 C CA . TRP A 1 85 ? 2.294 -2.528 -14.065 1.00 97.00 85 TRP A CA 1
ATOM 688 C C . TRP A 1 85 ? 2.760 -3.944 -13.773 1.00 97.00 85 TRP A C 1
ATOM 690 O O . TRP A 1 85 ? 1.981 -4.900 -13.734 1.00 97.00 85 TRP A O 1
ATOM 700 N N . ARG A 1 86 ? 4.059 -4.068 -13.539 1.00 98.19 86 ARG A N 1
ATOM 701 C CA . ARG A 1 86 ? 4.700 -5.305 -13.120 1.00 98.19 86 ARG A CA 1
ATOM 702 C C . ARG A 1 86 ? 5.586 -5.018 -11.928 1.00 98.19 86 ARG A C 1
ATOM 704 O O . ARG A 1 86 ? 6.064 -3.894 -11.776 1.00 98.19 86 ARG A O 1
ATOM 711 N N . TYR A 1 87 ? 5.817 -6.035 -11.117 1.00 98.56 87 TYR A N 1
ATOM 712 C CA . TYR A 1 87 ? 6.684 -5.934 -9.958 1.00 98.56 87 TYR A CA 1
ATOM 713 C C . TYR A 1 87 ? 7.651 -7.110 -9.863 1.00 98.56 87 TYR A C 1
ATOM 715 O O . TYR A 1 87 ? 7.370 -8.199 -10.369 1.00 98.56 87 TYR A O 1
ATOM 723 N N . VAL A 1 88 ? 8.773 -6.881 -9.193 1.00 98.44 88 VAL A N 1
ATOM 724 C CA . VAL A 1 88 ? 9.684 -7.907 -8.682 1.00 98.44 88 VAL A CA 1
ATOM 725 C C . VAL A 1 88 ? 9.736 -7.744 -7.166 1.00 98.44 88 VAL A C 1
ATOM 727 O O . VAL A 1 88 ? 9.803 -6.617 -6.678 1.00 98.44 88 VAL A O 1
ATOM 730 N N . LEU A 1 89 ? 9.680 -8.860 -6.438 1.00 97.50 89 LEU A N 1
ATOM 731 C CA . LEU A 1 89 ? 9.921 -8.883 -4.996 1.00 97.50 89 LEU A CA 1
ATOM 732 C C . LEU A 1 89 ? 11.335 -9.365 -4.723 1.00 97.50 89 LEU A C 1
ATOM 734 O O . LEU A 1 89 ? 11.774 -10.356 -5.311 1.00 97.50 89 LEU A O 1
ATOM 738 N N . THR A 1 90 ? 12.003 -8.688 -3.799 1.00 97.00 90 THR A N 1
ATOM 739 C CA . THR A 1 90 ? 13.245 -9.172 -3.201 1.00 97.00 90 THR A CA 1
ATOM 740 C C . THR A 1 90 ? 12.994 -9.411 -1.725 1.00 97.00 90 THR A C 1
ATOM 742 O O . THR A 1 90 ? 12.687 -8.480 -0.989 1.00 97.00 90 THR A O 1
ATOM 745 N N . GLU A 1 91 ? 13.090 -10.670 -1.316 1.00 95.56 91 GLU A N 1
ATOM 746 C CA . GLU A 1 91 ? 12.957 -11.094 0.074 1.00 95.56 91 GLU A CA 1
ATOM 747 C C . GLU A 1 91 ? 14.265 -10.880 0.839 1.00 95.56 91 GLU A C 1
ATOM 749 O O . GLU A 1 91 ? 15.352 -11.131 0.308 1.00 95.56 91 GLU A O 1
ATOM 754 N N . PHE A 1 92 ? 14.158 -10.479 2.103 1.00 93.56 92 PHE A N 1
ATOM 755 C CA . PHE A 1 92 ? 15.270 -10.474 3.046 1.00 93.56 92 PHE A CA 1
ATOM 756 C C . PHE A 1 92 ? 14.796 -10.792 4.472 1.00 93.56 92 PHE A C 1
ATOM 758 O O . PHE A 1 92 ? 13.599 -10.917 4.739 1.00 93.56 92 PHE A O 1
ATOM 765 N N . ASP A 1 93 ? 15.755 -11.017 5.373 1.00 92.31 93 ASP A N 1
ATOM 766 C CA . ASP A 1 93 ? 15.516 -11.468 6.750 1.00 92.31 93 ASP A CA 1
ATOM 767 C C . ASP A 1 93 ? 14.633 -12.729 6.836 1.00 92.31 93 ASP A C 1
ATOM 769 O O . ASP A 1 93 ? 13.735 -12.835 7.668 1.00 92.31 93 ASP A O 1
ATOM 773 N N . ASN A 1 94 ? 14.908 -13.714 5.970 1.00 88.19 94 ASN A N 1
ATOM 774 C CA . ASN A 1 94 ? 14.212 -15.008 5.906 1.00 88.19 94 ASN A CA 1
ATOM 775 C C . ASN A 1 94 ? 12.683 -14.883 5.745 1.00 88.19 94 ASN A C 1
ATOM 777 O O . ASN A 1 94 ? 11.924 -15.535 6.466 1.00 88.19 94 ASN A O 1
ATOM 781 N N . GLY A 1 95 ? 12.224 -14.022 4.837 1.00 85.25 95 GLY A N 1
ATOM 782 C CA . GLY A 1 95 ? 10.795 -13.883 4.540 1.00 85.25 95 GLY A CA 1
ATOM 783 C C . GLY A 1 95 ? 10.081 -12.872 5.420 1.00 85.25 95 GLY A C 1
ATOM 784 O O . GLY A 1 95 ? 8.865 -12.716 5.313 1.00 85.25 95 GLY A O 1
ATOM 785 N N . GLN A 1 96 ? 10.814 -12.185 6.299 1.00 90.50 96 GLN A N 1
ATOM 786 C CA . GLN A 1 96 ? 10.229 -11.181 7.175 1.00 90.50 96 GLN A CA 1
ATOM 787 C C . GLN A 1 96 ? 9.894 -9.890 6.419 1.00 90.50 96 GLN A C 1
ATOM 789 O O . GLN A 1 96 ? 8.859 -9.281 6.703 1.00 90.50 96 GLN A O 1
ATOM 794 N N . PHE A 1 97 ? 10.733 -9.489 5.462 1.00 95.00 97 PHE A N 1
ATOM 795 C CA . PHE A 1 97 ? 10.586 -8.227 4.743 1.00 95.00 97 PHE A CA 1
ATOM 796 C C . PHE A 1 97 ? 10.815 -8.376 3.238 1.00 95.00 97 PHE A C 1
ATOM 798 O O . PHE A 1 97 ? 11.510 -9.284 2.772 1.00 95.00 97 PHE A O 1
ATOM 805 N N . PHE A 1 98 ? 10.226 -7.449 2.483 1.00 97.56 98 PHE A N 1
ATOM 806 C CA . PHE A 1 98 ? 10.276 -7.419 1.030 1.00 97.56 98 PHE A CA 1
ATOM 807 C C . PHE A 1 98 ? 10.524 -6.007 0.503 1.00 97.56 98 PHE A C 1
ATOM 809 O O . PHE A 1 98 ? 9.844 -5.051 0.888 1.00 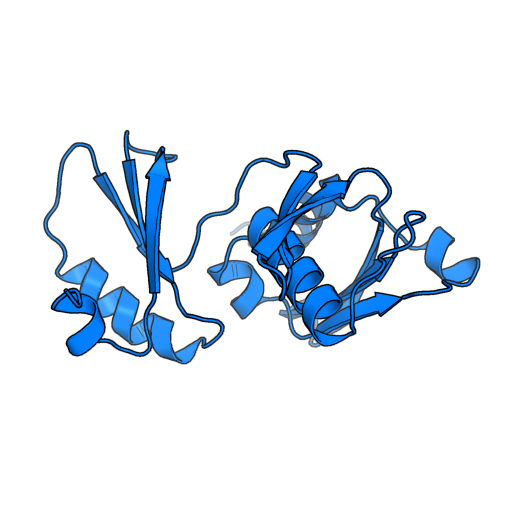97.56 98 PHE A O 1
ATOM 816 N N . ASP A 1 99 ? 11.430 -5.913 -0.463 1.00 97.94 99 ASP A N 1
ATOM 817 C CA . ASP A 1 99 ? 11.521 -4.774 -1.371 1.00 97.94 99 ASP A CA 1
ATOM 818 C C . ASP A 1 99 ? 10.645 -5.027 -2.602 1.00 97.94 99 ASP A C 1
ATOM 820 O O . ASP A 1 99 ? 10.602 -6.146 -3.127 1.00 97.94 99 ASP A O 1
ATOM 824 N N . ILE A 1 100 ? 9.970 -3.982 -3.085 1.00 98.31 100 ILE A N 1
ATOM 825 C CA . ILE A 1 100 ? 9.156 -4.026 -4.303 1.00 98.31 100 ILE A CA 1
ATOM 826 C C . ILE A 1 100 ? 9.734 -3.084 -5.359 1.00 98.31 100 ILE A C 1
ATOM 828 O O . ILE A 1 100 ? 9.601 -1.862 -5.262 1.00 98.31 100 ILE A O 1
ATOM 832 N N . ASP A 1 101 ? 10.260 -3.661 -6.433 1.00 98.38 101 ASP A N 1
ATOM 833 C CA . ASP A 1 101 ? 10.612 -2.922 -7.642 1.00 98.38 101 ASP A CA 1
ATOM 834 C C . ASP A 1 101 ? 9.427 -2.942 -8.602 1.00 98.38 101 ASP A C 1
ATOM 836 O O . ASP A 1 101 ? 8.941 -4.015 -8.958 1.00 98.38 101 ASP A O 1
ATOM 840 N N . ILE A 1 102 ? 8.963 -1.779 -9.054 1.00 98.00 102 ILE A N 1
ATOM 841 C CA . ILE A 1 102 ? 7.787 -1.640 -9.919 1.00 98.00 102 ILE A CA 1
ATOM 842 C C . ILE A 1 102 ? 8.181 -0.964 -11.229 1.00 98.00 102 ILE A C 1
ATOM 844 O O . ILE A 1 102 ? 8.846 0.068 -11.237 1.00 98.00 102 ILE A O 1
ATOM 848 N N . SER A 1 103 ? 7.699 -1.498 -12.350 1.00 96.75 103 SER A N 1
ATOM 849 C CA . SER A 1 103 ? 7.825 -0.864 -13.664 1.00 96.75 103 SER A CA 1
ATOM 850 C C . SER A 1 103 ? 6.507 -0.907 -14.429 1.00 96.75 103 SER A C 1
ATOM 852 O O . SER A 1 103 ? 5.646 -1.753 -14.181 1.00 96.75 103 SER A O 1
ATOM 854 N N . THR A 1 104 ? 6.344 0.005 -15.383 1.00 95.00 104 THR A N 1
ATOM 855 C CA . THR A 1 104 ? 5.200 0.038 -16.296 1.00 95.00 104 THR A CA 1
ATOM 856 C C . THR A 1 104 ? 5.639 0.473 -17.687 1.00 95.00 104 THR A C 1
ATOM 858 O O . THR A 1 104 ? 6.569 1.260 -17.847 1.00 95.00 104 THR A O 1
ATOM 861 N N . LYS A 1 105 ? 4.932 -0.009 -18.715 1.00 90.81 105 LYS A N 1
ATOM 862 C CA . LYS A 1 105 ? 5.102 0.474 -20.095 1.00 90.81 105 LYS A CA 1
ATOM 863 C C . LYS A 1 105 ? 4.573 1.900 -20.277 1.00 90.81 105 LYS A C 1
ATOM 865 O O . LYS A 1 105 ? 4.956 2.591 -21.223 1.00 90.81 105 LYS A O 1
ATOM 870 N N . GLN A 1 106 ? 3.676 2.347 -19.396 1.00 88.06 106 GLN A N 1
ATOM 871 C CA . GLN A 1 106 ? 3.134 3.698 -19.43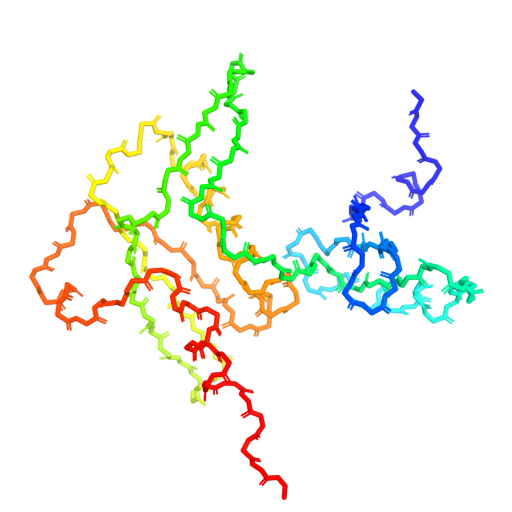0 1.00 88.06 106 GLN A CA 1
ATOM 872 C C . GLN A 1 106 ? 4.201 4.702 -18.978 1.00 88.06 106 GLN A C 1
ATOM 874 O O . GLN A 1 106 ? 4.698 4.637 -17.858 1.00 88.06 106 GLN A O 1
ATOM 879 N N . LYS A 1 107 ? 4.487 5.717 -19.803 1.00 85.88 107 LYS A N 1
ATOM 880 C CA . LYS A 1 107 ? 5.318 6.847 -19.363 1.00 85.88 107 LYS A CA 1
ATOM 881 C C . LYS A 1 107 ? 4.592 7.646 -18.279 1.00 85.88 107 LYS A C 1
ATOM 883 O O . LYS A 1 107 ? 3.645 8.380 -18.571 1.00 85.88 107 LYS A O 1
ATOM 888 N N . LEU A 1 108 ? 5.061 7.537 -17.039 1.00 86.00 108 LEU A N 1
ATOM 889 C CA . LEU A 1 108 ? 4.584 8.340 -15.915 1.00 86.00 108 LEU A CA 1
ATOM 890 C C . LEU A 1 108 ? 5.231 9.731 -15.977 1.00 86.00 108 LEU A C 1
ATOM 892 O O . LEU A 1 108 ? 6.357 9.925 -15.525 1.00 86.00 108 LEU A O 1
ATOM 896 N N . ARG A 1 109 ? 4.520 10.709 -16.552 1.00 85.12 109 ARG A N 1
ATOM 897 C CA . ARG A 1 109 ? 4.942 12.124 -16.605 1.00 85.12 109 ARG A CA 1
ATOM 898 C C . ARG A 1 109 ? 4.706 12.820 -15.262 1.00 85.12 109 ARG A C 1
ATOM 900 O O . ARG A 1 109 ? 3.884 13.723 -15.155 1.00 85.12 109 ARG A O 1
ATOM 907 N N . LEU A 1 110 ? 5.385 12.329 -14.237 1.00 86.44 110 LEU A N 1
ATOM 908 C CA . LEU A 1 110 ? 5.308 12.793 -12.859 1.00 86.44 110 LEU A CA 1
ATOM 909 C C . LEU A 1 110 ? 6.729 13.054 -12.360 1.00 86.44 110 LEU A C 1
ATOM 911 O O . LEU A 1 110 ? 7.657 12.346 -12.761 1.00 86.44 110 LEU A O 1
ATOM 915 N N . ASP A 1 111 ? 6.900 14.037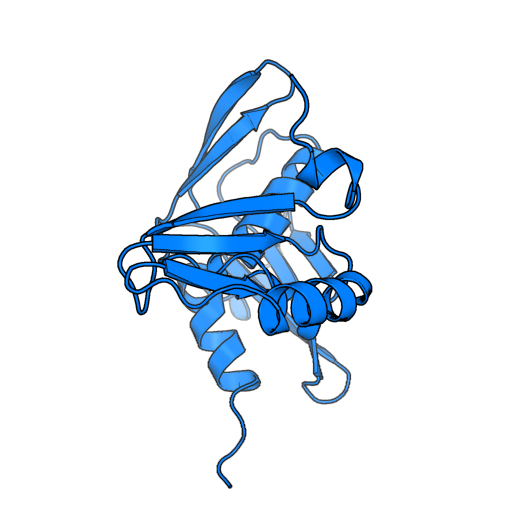 -11.481 1.00 87.94 111 ASP A N 1
ATOM 916 C CA . ASP A 1 111 ? 8.159 14.198 -10.755 1.00 87.94 111 ASP A CA 1
ATOM 917 C C . ASP A 1 111 ? 8.419 12.995 -9.825 1.00 87.94 111 ASP A C 1
ATOM 919 O O . ASP A 1 111 ? 7.526 12.187 -9.547 1.00 87.94 111 ASP A O 1
ATOM 923 N N . SER A 1 112 ? 9.648 12.861 -9.324 1.00 88.75 112 SER A N 1
ATOM 924 C CA . SER A 1 112 ? 10.051 11.718 -8.494 1.00 88.75 112 SER A CA 1
ATOM 925 C C . SER A 1 112 ? 9.216 11.563 -7.219 1.00 88.75 112 SER A C 1
ATOM 927 O O . SER A 1 112 ? 8.933 10.438 -6.808 1.00 88.75 112 SER A O 1
ATOM 929 N N . ARG A 1 113 ? 8.775 12.667 -6.602 1.00 88.62 113 ARG A N 1
ATOM 930 C CA . ARG A 1 113 ? 7.950 12.639 -5.387 1.00 88.62 113 ARG A CA 1
ATOM 931 C C . ARG A 1 113 ? 6.538 12.156 -5.705 1.00 88.62 113 ARG A C 1
ATOM 933 O O . ARG A 1 113 ? 6.013 11.302 -4.993 1.00 88.62 113 ARG A O 1
ATOM 940 N N . ALA A 1 114 ? 5.938 12.663 -6.775 1.00 88.25 114 ALA A N 1
ATOM 941 C CA . ALA A 1 114 ? 4.633 12.232 -7.250 1.00 88.25 114 ALA A CA 1
ATOM 942 C C . ALA A 1 114 ? 4.660 10.763 -7.702 1.00 88.25 114 ALA A C 1
ATOM 944 O O . ALA A 1 114 ? 3.776 10.004 -7.305 1.00 88.25 114 ALA A O 1
ATOM 945 N N . LYS A 1 115 ? 5.697 10.323 -8.436 1.00 90.81 115 LYS A N 1
ATOM 946 C CA . LYS A 1 115 ? 5.907 8.901 -8.779 1.00 90.81 115 LYS A CA 1
ATOM 947 C C . LYS A 1 115 ? 5.921 8.039 -7.514 1.00 90.81 115 LYS A C 1
ATOM 949 O O . LYS A 1 115 ? 5.132 7.104 -7.407 1.00 90.81 115 LYS A O 1
ATOM 954 N N . GLN A 1 116 ? 6.742 8.399 -6.527 1.00 92.12 116 GLN A N 1
ATOM 955 C CA . GLN A 1 116 ? 6.834 7.678 -5.254 1.00 92.12 116 GLN A CA 1
ATOM 956 C C . GLN A 1 116 ? 5.502 7.634 -4.493 1.00 92.12 116 GLN A C 1
ATOM 958 O O . GLN A 1 116 ? 5.117 6.588 -3.971 1.00 92.12 116 GLN A O 1
ATOM 963 N N . GLN A 1 117 ? 4.745 8.733 -4.480 1.00 90.44 117 GLN A N 1
ATOM 964 C CA . GLN A 1 117 ? 3.419 8.761 -3.865 1.00 90.44 117 GLN A CA 1
ATOM 965 C C . GLN A 1 117 ? 2.442 7.804 -4.560 1.00 90.44 117 GLN A C 1
ATOM 967 O O . GLN A 1 117 ? 1.691 7.098 -3.882 1.00 90.44 117 GLN A O 1
ATOM 972 N N . VAL A 1 118 ? 2.446 7.765 -5.896 1.00 92.38 118 VAL A N 1
ATOM 973 C CA . VAL A 1 118 ? 1.600 6.848 -6.672 1.00 92.38 118 VAL A CA 1
ATOM 974 C C . VAL A 1 118 ? 1.984 5.400 -6.379 1.00 92.38 118 VAL A C 1
ATOM 976 O O . VAL A 1 118 ? 1.090 4.607 -6.099 1.00 92.38 118 VAL A O 1
ATOM 979 N N . LEU A 1 119 ? 3.280 5.067 -6.375 1.00 95.19 119 LEU A N 1
ATOM 980 C CA . LEU A 1 119 ? 3.759 3.717 -6.061 1.00 95.19 119 LEU A CA 1
ATOM 981 C C . LEU A 1 119 ? 3.317 3.264 -4.667 1.00 95.19 119 LEU A C 1
ATOM 983 O O . LEU A 1 119 ? 2.665 2.229 -4.531 1.00 95.19 119 LEU A O 1
ATOM 987 N N . LYS A 1 120 ? 3.597 4.077 -3.640 1.00 93.94 120 LYS A N 1
ATOM 988 C CA . LYS A 1 120 ? 3.190 3.794 -2.256 1.00 93.94 120 LYS A CA 1
ATOM 989 C C . LYS A 1 120 ? 1.685 3.608 -2.144 1.00 93.94 120 LYS A C 1
ATOM 991 O O . LYS A 1 120 ? 1.226 2.672 -1.501 1.00 93.94 120 LYS A O 1
ATOM 996 N N . THR A 1 121 ? 0.912 4.467 -2.804 1.00 92.38 121 THR A N 1
ATOM 997 C CA . THR A 1 121 ? -0.549 4.361 -2.791 1.00 92.38 121 THR A CA 1
ATOM 998 C C . THR A 1 121 ? -1.027 3.097 -3.505 1.00 92.38 121 THR A C 1
ATOM 1000 O O . THR A 1 121 ? -1.925 2.436 -2.998 1.00 92.38 121 THR A O 1
ATOM 1003 N N . ALA A 1 122 ? -0.435 2.729 -4.645 1.00 95.06 122 ALA A N 1
ATOM 1004 C CA . ALA A 1 122 ? -0.780 1.506 -5.371 1.00 95.06 122 ALA A CA 1
ATOM 1005 C C . ALA A 1 122 ? -0.560 0.265 -4.494 1.00 95.06 122 ALA A C 1
ATOM 1007 O O . ALA A 1 122 ? -1.460 -0.564 -4.356 1.00 95.06 122 ALA A O 1
ATOM 1008 N N . VAL A 1 123 ? 0.610 0.176 -3.854 1.00 96.25 123 VAL A N 1
ATOM 1009 C CA . VAL A 1 123 ? 0.962 -0.929 -2.952 1.00 96.25 123 VAL A CA 1
ATOM 1010 C C . VAL A 1 123 ? 0.049 -0.945 -1.728 1.00 96.25 123 VAL A C 1
ATOM 1012 O O . VAL A 1 123 ? -0.510 -1.987 -1.406 1.00 96.25 123 VAL A O 1
ATOM 1015 N N . GLN A 1 124 ? -0.199 0.204 -1.093 1.00 94.25 124 GLN A N 1
ATOM 1016 C CA . GLN A 1 124 ? -1.122 0.295 0.044 1.00 94.25 124 GLN A CA 1
ATOM 1017 C C . GLN A 1 124 ? -2.563 -0.061 -0.321 1.00 94.25 124 GLN A C 1
ATOM 1019 O O . GLN A 1 124 ? -3.288 -0.582 0.519 1.00 94.25 124 GLN A O 1
ATOM 1024 N N . LEU A 1 125 ? -3.009 0.209 -1.546 1.00 93.31 125 LEU A N 1
ATOM 1025 C CA . LEU A 1 125 ? -4.334 -0.216 -1.992 1.00 93.31 125 LEU A CA 1
ATOM 1026 C C . LEU A 1 125 ? -4.403 -1.733 -2.169 1.00 93.31 125 LEU A C 1
ATOM 1028 O O . LEU A 1 125 ? -5.401 -2.330 -1.766 1.00 93.31 125 LEU A O 1
ATOM 1032 N N . ALA A 1 126 ? -3.345 -2.343 -2.709 1.00 95.31 126 ALA A N 1
ATOM 1033 C CA . ALA A 1 126 ? -3.251 -3.790 -2.874 1.00 95.31 126 ALA A CA 1
ATOM 1034 C C . ALA A 1 126 ? -3.129 -4.522 -1.525 1.00 95.31 126 ALA A C 1
ATOM 1036 O O . ALA A 1 126 ? -3.831 -5.501 -1.289 1.00 95.31 126 ALA A O 1
ATOM 1037 N N . LEU A 1 127 ? -2.269 -4.034 -0.625 1.00 95.25 127 LEU A N 1
ATOM 1038 C CA . LEU A 1 127 ? -1.891 -4.726 0.613 1.00 95.25 127 LEU A CA 1
ATOM 1039 C C . LEU A 1 127 ? -2.592 -4.199 1.866 1.00 95.25 127 LEU A C 1
ATOM 1041 O O . LEU A 1 127 ? -2.668 -4.905 2.865 1.00 95.25 127 LEU A O 1
ATOM 1045 N N . GLY A 1 128 ? -3.166 -2.999 1.835 1.00 94.50 128 GLY A N 1
ATOM 1046 C CA . GLY A 1 128 ? -3.624 -2.312 3.039 1.00 94.50 128 GLY A CA 1
ATOM 1047 C C . GLY A 1 128 ? -2.449 -1.726 3.823 1.00 94.50 128 GLY A C 1
ATOM 1048 O O . GLY A 1 128 ? -1.290 -2.120 3.670 1.00 94.50 128 GLY A O 1
ATOM 1049 N N . GLU A 1 129 ? -2.740 -0.756 4.683 1.00 95.00 129 GLU A N 1
ATOM 1050 C CA . GLU A 1 129 ? -1.698 0.018 5.364 1.00 95.00 129 GLU A CA 1
ATOM 1051 C C . GLU A 1 129 ? -0.895 -0.829 6.359 1.00 95.00 129 GLU A C 1
ATOM 1053 O O . GLU A 1 129 ? 0.330 -0.754 6.368 1.00 95.00 129 GLU A O 1
ATOM 1058 N N . LEU A 1 130 ? -1.565 -1.682 7.143 1.00 94.00 130 LEU A N 1
ATOM 1059 C CA . LEU A 1 130 ? -0.898 -2.505 8.158 1.00 94.00 130 LEU A CA 1
ATOM 1060 C C . LEU A 1 130 ? 0.087 -3.509 7.560 1.00 94.00 130 LEU A C 1
ATOM 1062 O O . LEU A 1 130 ? 1.191 -3.650 8.072 1.00 94.00 130 LEU A O 1
ATOM 1066 N N . GLN A 1 131 ? -0.296 -4.218 6.497 1.00 94.12 131 GLN A N 1
ATOM 1067 C CA . GLN A 1 131 ? 0.607 -5.192 5.880 1.00 94.12 131 GLN A CA 1
ATOM 1068 C C . GLN A 1 131 ? 1.714 -4.512 5.092 1.00 94.12 131 GLN A C 1
ATOM 1070 O O . GLN A 1 131 ? 2.835 -5.004 5.119 1.00 94.12 131 GLN A O 1
ATOM 1075 N N . THR A 1 132 ? 1.433 -3.359 4.472 1.00 95.81 132 THR A N 1
ATOM 1076 C CA . THR A 1 132 ? 2.494 -2.550 3.860 1.00 95.81 132 THR A CA 1
ATOM 1077 C C . THR A 1 132 ? 3.546 -2.194 4.907 1.00 95.81 132 THR A C 1
ATOM 1079 O O . THR A 1 132 ? 4.713 -2.486 4.707 1.00 95.81 132 THR A O 1
ATOM 1082 N N . LEU A 1 133 ? 3.137 -1.650 6.057 1.00 93.81 133 LEU A N 1
ATOM 1083 C CA . LEU A 1 133 ? 4.066 -1.273 7.129 1.00 93.81 133 LEU A CA 1
ATOM 1084 C C . LEU A 1 133 ? 4.771 -2.455 7.795 1.00 93.81 133 LEU A C 1
ATOM 1086 O O . LEU A 1 133 ? 5.852 -2.287 8.345 1.00 93.81 133 LEU A O 1
ATOM 1090 N N . ARG A 1 134 ? 4.141 -3.630 7.803 1.00 93.31 134 ARG A N 1
ATOM 1091 C CA . ARG A 1 134 ? 4.705 -4.820 8.438 1.00 93.31 134 ARG A CA 1
ATOM 1092 C C . ARG A 1 134 ? 5.765 -5.497 7.577 1.00 93.31 134 ARG A C 1
ATOM 1094 O O . ARG A 1 134 ? 6.740 -5.982 8.132 1.00 93.31 134 ARG A O 1
ATOM 1101 N N . TYR A 1 135 ? 5.521 -5.592 6.273 1.00 95.31 135 TYR A N 1
ATOM 1102 C CA . TYR A 1 135 ? 6.282 -6.476 5.392 1.00 95.31 135 TYR A CA 1
ATOM 1103 C C . TYR A 1 135 ? 7.078 -5.737 4.322 1.00 95.31 135 TYR A C 1
ATOM 1105 O O . TYR A 1 135 ? 8.003 -6.318 3.772 1.00 95.31 135 TYR A O 1
ATOM 1113 N N . ILE A 1 136 ? 6.716 -4.499 3.978 1.00 97.00 136 ILE A N 1
ATOM 1114 C CA . ILE A 1 136 ? 7.327 -3.792 2.851 1.00 97.00 136 ILE A CA 1
ATOM 1115 C C . ILE A 1 136 ? 8.281 -2.723 3.368 1.00 97.00 136 ILE A C 1
ATOM 1117 O O . ILE A 1 136 ? 7.849 -1.781 4.032 1.00 97.00 136 ILE A O 1
ATOM 1121 N N . ASP A 1 137 ? 9.557 -2.853 3.017 1.00 95.88 137 ASP A N 1
ATOM 1122 C CA . ASP A 1 137 ? 10.603 -1.909 3.423 1.00 95.88 137 ASP A CA 1
ATOM 1123 C C . ASP A 1 137 ? 10.804 -0.813 2.373 1.00 95.88 137 ASP A C 1
ATOM 1125 O O . ASP A 1 137 ? 10.534 0.367 2.630 1.00 95.88 137 ASP A O 1
ATOM 1129 N N . ARG A 1 138 ? 11.176 -1.199 1.144 1.00 96.38 138 ARG A N 1
ATOM 1130 C CA . ARG A 1 138 ? 11.340 -0.265 0.024 1.00 96.38 138 ARG A CA 1
ATOM 1131 C C . ARG A 1 138 ? 10.339 -0.517 -1.098 1.00 96.38 138 ARG A C 1
ATOM 1133 O O . ARG A 1 138 ? 9.988 -1.644 -1.433 1.00 96.38 138 ARG A O 1
ATOM 1140 N N . ILE A 1 139 ? 9.903 0.579 -1.723 1.00 98.00 139 ILE A N 1
ATOM 1141 C CA . ILE A 1 139 ? 9.149 0.568 -2.979 1.00 98.00 139 ILE A CA 1
ATOM 1142 C C . ILE A 1 139 ? 9.875 1.478 -3.968 1.00 98.00 139 ILE A C 1
ATOM 1144 O O . ILE A 1 139 ? 10.079 2.665 -3.692 1.00 98.00 139 ILE A O 1
ATOM 1148 N N . GLU A 1 140 ? 10.249 0.944 -5.125 1.00 96.81 140 GLU A N 1
ATOM 1149 C CA . GLU A 1 140 ? 11.082 1.642 -6.101 1.00 96.81 140 GLU A CA 1
ATOM 1150 C C . GLU A 1 140 ? 10.490 1.595 -7.513 1.00 96.81 140 GLU A C 1
ATOM 1152 O O . GLU A 1 140 ? 9.808 0.645 -7.897 1.00 96.81 140 GLU A O 1
ATOM 1157 N N . PHE A 1 141 ? 10.718 2.662 -8.288 1.00 96.44 141 PHE A N 1
ATOM 1158 C CA . PHE A 1 141 ? 10.336 2.707 -9.696 1.00 96.44 141 PHE A CA 1
ATOM 1159 C C . PHE A 1 141 ? 11.526 2.338 -10.575 1.00 96.44 141 PHE A C 1
ATOM 1161 O O . PHE A 1 141 ? 12.548 3.019 -10.536 1.00 96.44 141 PHE A O 1
ATOM 1168 N N . VAL A 1 142 ? 11.357 1.342 -11.438 1.00 95.12 142 VAL A N 1
ATOM 1169 C CA . VAL A 1 142 ? 12.351 0.960 -12.443 1.00 95.12 142 VAL A CA 1
ATOM 1170 C C . VAL A 1 142 ? 11.920 1.517 -13.799 1.00 95.12 142 VAL A C 1
ATOM 1172 O O . VAL A 1 142 ? 10.975 1.023 -14.417 1.00 95.12 142 VAL A O 1
ATOM 1175 N N . GLU A 1 143 ? 12.600 2.572 -14.254 1.00 90.25 143 GLU A N 1
ATOM 1176 C CA . GLU A 1 143 ? 12.231 3.315 -15.471 1.00 90.25 143 GLU A CA 1
ATOM 1177 C C . GLU A 1 143 ? 12.557 2.537 -16.757 1.00 90.25 143 GLU A C 1
ATOM 1179 O O . GLU A 1 143 ? 11.753 2.524 -17.687 1.00 90.25 143 GLU A O 1
ATOM 1184 N N . GLU A 1 144 ? 13.687 1.825 -16.782 1.00 90.75 144 GLU A N 1
ATOM 1185 C CA . GLU A 1 144 ? 14.157 1.049 -17.937 1.00 90.75 144 GLU A CA 1
ATOM 1186 C C . GLU A 1 144 ? 14.628 -0.351 -17.499 1.00 90.75 144 GLU A C 1
ATOM 1188 O O . GLU A 1 144 ? 15.827 -0.614 -17.389 1.00 90.75 144 GLU A O 1
ATOM 1193 N N . PRO A 1 145 ? 13.698 -1.270 -17.182 1.00 92.06 145 PRO A N 1
ATOM 1194 C CA . PRO A 1 145 ? 14.053 -2.616 -16.747 1.00 92.06 145 PRO A CA 1
ATOM 1195 C C . PRO A 1 145 ? 14.735 -3.420 -17.864 1.00 92.06 145 PRO A C 1
ATOM 1197 O O . PRO A 1 145 ? 14.277 -3.465 -19.008 1.00 92.06 145 PRO A O 1
ATOM 1200 N N . ILE A 1 146 ? 15.809 -4.123 -17.503 1.00 93.81 146 ILE A N 1
ATOM 1201 C CA . ILE A 1 146 ? 16.509 -5.064 -18.388 1.00 93.81 146 ILE A CA 1
ATOM 1202 C C . ILE A 1 146 ? 15.704 -6.359 -18.593 1.00 93.81 146 ILE A C 1
ATOM 1204 O O . ILE A 1 146 ? 14.750 -6.657 -17.867 1.00 93.81 146 ILE A O 1
ATOM 1208 N N . LYS A 1 147 ? 16.092 -7.173 -19.579 1.00 93.94 147 LYS A N 1
ATOM 1209 C CA . LYS A 1 147 ? 15.373 -8.404 -19.957 1.00 93.94 147 LYS A CA 1
ATOM 1210 C C . LYS A 1 147 ? 15.212 -9.386 -18.786 1.00 93.94 147 LYS A C 1
ATOM 1212 O O . LYS A 1 147 ? 14.158 -10.000 -18.627 1.00 93.94 147 LYS A O 1
ATOM 1217 N N . GLU A 1 148 ? 16.230 -9.500 -17.945 1.00 94.88 148 GLU A N 1
ATOM 1218 C CA . GLU A 1 148 ? 16.289 -10.367 -16.765 1.00 94.88 148 GLU A CA 1
ATOM 1219 C C . GLU A 1 148 ? 15.319 -9.913 -15.667 1.00 94.88 148 GLU A C 1
ATOM 1221 O O . GLU A 1 148 ? 14.817 -10.729 -14.892 1.00 94.88 148 GLU A O 1
ATOM 1226 N N . TRP A 1 149 ? 15.026 -8.611 -15.601 1.00 96.50 149 TRP A N 1
ATOM 1227 C CA . TRP A 1 149 ? 13.998 -8.084 -14.709 1.00 96.50 149 TRP A CA 1
ATOM 1228 C C . TRP A 1 149 ? 12.618 -8.564 -15.163 1.00 96.50 149 TRP A C 1
ATOM 1230 O O . TRP A 1 149 ? 11.869 -9.125 -14.365 1.00 96.50 149 TRP A O 1
ATOM 1240 N N . TYR A 1 150 ? 12.315 -8.468 -16.464 1.00 94.19 150 TYR A N 1
ATOM 1241 C CA . TYR A 1 150 ? 11.034 -8.940 -16.997 1.00 94.19 150 TYR A CA 1
ATOM 1242 C C . TYR A 1 150 ? 10.810 -10.436 -16.781 1.00 94.19 150 TYR A C 1
ATOM 1244 O O . TYR A 1 150 ? 9.691 -10.825 -16.445 1.00 94.19 150 TYR A O 1
ATOM 1252 N N . ALA A 1 151 ? 11.860 -11.252 -16.904 1.00 95.19 151 ALA A N 1
ATOM 1253 C CA . ALA A 1 151 ? 11.794 -12.696 -16.677 1.00 95.19 151 ALA A CA 1
ATOM 1254 C C . ALA A 1 151 ? 11.390 -13.078 -15.239 1.00 95.19 151 ALA A C 1
ATOM 1256 O O . ALA A 1 151 ? 10.823 -14.147 -15.035 1.00 95.19 151 ALA A O 1
ATOM 1257 N N . ARG A 1 152 ? 11.660 -12.205 -14.259 1.00 96.25 152 ARG A N 1
ATOM 1258 C CA . ARG A 1 152 ? 11.312 -12.399 -12.838 1.00 96.25 152 ARG A CA 1
ATOM 1259 C C . ARG A 1 152 ? 10.073 -11.613 -12.407 1.00 96.25 152 ARG A C 1
ATOM 1261 O O . ARG A 1 152 ? 9.582 -11.789 -11.298 1.00 96.25 152 ARG A O 1
ATOM 1268 N N . SER A 1 153 ? 9.590 -10.717 -13.262 1.00 97.81 153 SER A N 1
ATOM 1269 C CA . SER A 1 153 ? 8.497 -9.811 -12.926 1.00 97.81 153 SER A CA 1
ATOM 1270 C C . SER A 1 153 ? 7.128 -10.487 -13.003 1.00 97.81 153 SER A C 1
ATOM 1272 O O . SER A 1 153 ? 6.865 -11.284 -13.905 1.00 97.81 153 SER A O 1
ATOM 1274 N N . THR A 1 154 ? 6.215 -10.077 -12.131 1.00 98.12 154 THR A N 1
ATOM 1275 C CA . THR A 1 154 ? 4.820 -10.539 -12.066 1.00 98.12 154 THR A CA 1
ATOM 1276 C C . THR A 1 154 ? 3.870 -9.364 -12.343 1.00 98.12 154 THR A C 1
ATOM 1278 O O . THR A 1 154 ? 4.213 -8.232 -11.994 1.00 98.12 154 THR A O 1
ATOM 1281 N N . PRO A 1 155 ? 2.707 -9.553 -13.000 1.00 97.62 155 PRO A N 1
ATOM 1282 C CA . PRO A 1 155 ? 1.707 -8.489 -13.131 1.00 97.62 155 PRO A CA 1
ATOM 1283 C C . PRO A 1 155 ? 1.240 -7.972 -11.765 1.00 97.62 155 PRO A C 1
ATOM 1285 O O . PRO A 1 155 ? 0.966 -8.763 -10.868 1.00 97.62 155 PRO A O 1
ATOM 1288 N N . PHE A 1 156 ? 1.121 -6.651 -11.612 1.00 97.31 156 PHE A N 1
ATOM 1289 C CA . PHE A 1 156 ? 0.831 -6.001 -10.326 1.00 97.31 156 PHE A CA 1
ATOM 1290 C C . PHE A 1 156 ? -0.501 -6.424 -9.693 1.00 97.31 156 PHE A C 1
ATOM 1292 O O . PHE A 1 156 ? -0.627 -6.401 -8.473 1.00 97.31 156 PHE A O 1
ATOM 1299 N N . GLU A 1 157 ? -1.477 -6.852 -10.496 1.00 96.38 157 GLU A N 1
ATOM 1300 C CA . GLU A 1 157 ? -2.762 -7.366 -10.000 1.00 96.38 157 GLU A CA 1
ATOM 1301 C C . GLU A 1 157 ? -2.613 -8.552 -9.027 1.00 96.38 157 GLU A C 1
ATOM 1303 O O . GLU A 1 157 ? -3.420 -8.677 -8.110 1.00 96.38 157 GLU A O 1
ATOM 1308 N N . TYR A 1 158 ? -1.544 -9.351 -9.147 1.00 96.94 158 TYR A N 1
ATOM 1309 C CA . TYR A 1 158 ? -1.278 -10.504 -8.276 1.00 96.94 158 TYR A CA 1
ATOM 1310 C C . TYR A 1 158 ? -0.477 -10.160 -7.012 1.00 96.94 158 TYR A C 1
ATOM 1312 O O . TYR A 1 158 ? -0.183 -11.052 -6.217 1.00 96.94 158 TYR A O 1
ATOM 1320 N N . LEU A 1 159 ? -0.110 -8.888 -6.791 1.00 96.62 159 LEU A N 1
ATOM 1321 C CA . LEU A 1 159 ? 0.755 -8.496 -5.671 1.00 96.62 159 LEU A CA 1
ATOM 1322 C C . LEU A 1 159 ? 0.195 -8.937 -4.313 1.00 96.62 159 LEU A C 1
ATOM 1324 O O . LEU A 1 159 ? 0.934 -9.473 -3.490 1.00 96.62 159 LEU A O 1
ATOM 1328 N N . ALA A 1 160 ? -1.102 -8.723 -4.083 1.00 95.31 160 ALA A N 1
ATOM 1329 C CA . ALA A 1 160 ? -1.737 -9.059 -2.812 1.00 95.31 160 ALA A CA 1
ATOM 1330 C C . ALA A 1 160 ? -1.726 -10.568 -2.541 1.00 95.31 160 ALA A C 1
ATOM 1332 O O . ALA A 1 160 ? -1.302 -10.989 -1.468 1.00 95.31 160 ALA A O 1
ATOM 1333 N N . GLU A 1 161 ? -2.124 -11.368 -3.531 1.00 95.75 161 GLU A N 1
ATOM 1334 C CA . GLU A 1 161 ? -2.150 -12.832 -3.431 1.00 95.75 161 GLU A CA 1
ATOM 1335 C C . GLU A 1 161 ? -0.744 -13.409 -3.235 1.00 95.75 161 GLU A C 1
ATOM 1337 O O . GLU A 1 161 ? -0.546 -14.312 -2.423 1.00 95.75 161 GLU A O 1
ATOM 1342 N N . HIS A 1 162 ? 0.252 -12.848 -3.927 1.00 95.50 162 HIS A N 1
ATOM 1343 C CA . HIS A 1 162 ? 1.643 -13.263 -3.782 1.00 95.50 162 HIS A CA 1
ATOM 1344 C C . HIS A 1 162 ? 2.156 -12.981 -2.361 1.00 95.50 162 HIS A C 1
ATOM 1346 O O . HIS A 1 162 ? 2.651 -13.898 -1.710 1.00 95.50 162 HIS A O 1
ATOM 1352 N N . ILE A 1 163 ? 1.976 -11.766 -1.831 1.00 95.19 163 ILE A N 1
ATOM 1353 C CA . ILE A 1 163 ? 2.383 -11.445 -0.451 1.00 95.19 163 ILE A CA 1
ATOM 1354 C C . ILE A 1 163 ? 1.634 -12.310 0.569 1.00 95.19 163 ILE A C 1
ATOM 1356 O O . ILE A 1 163 ? 2.246 -12.794 1.522 1.00 95.19 163 ILE A O 1
ATOM 1360 N N . ASP A 1 164 ? 0.339 -12.562 0.374 1.00 94.38 164 ASP A N 1
ATOM 1361 C CA . ASP A 1 164 ? -0.416 -13.461 1.252 1.00 94.38 164 ASP A CA 1
ATOM 1362 C C . ASP A 1 164 ? 0.158 -14.880 1.240 1.00 94.38 164 ASP A C 1
ATOM 1364 O O . ASP A 1 164 ? 0.305 -15.478 2.301 1.00 94.38 164 ASP A O 1
ATOM 1368 N N . SER A 1 165 ? 0.553 -15.407 0.078 1.00 94.62 165 SER A N 1
ATOM 1369 C CA . SER A 1 165 ? 1.153 -16.745 -0.014 1.00 94.62 165 SER A CA 1
ATOM 1370 C C . SER A 1 165 ? 2.498 -16.871 0.714 1.00 94.62 165 SER A C 1
ATOM 1372 O O . SER A 1 165 ? 2.837 -17.956 1.182 1.00 94.62 165 SER A O 1
ATOM 1374 N N . LEU A 1 166 ? 3.238 -15.765 0.846 1.00 92.88 166 LEU A N 1
ATOM 1375 C CA . LEU A 1 166 ? 4.537 -15.717 1.523 1.00 92.88 166 LEU A CA 1
ATOM 1376 C C . LEU A 1 166 ? 4.412 -15.448 3.030 1.00 92.88 166 LEU A C 1
ATOM 1378 O O . LEU A 1 166 ? 5.293 -15.821 3.797 1.00 92.88 166 LEU A O 1
ATOM 1382 N N . THR A 1 167 ? 3.326 -14.798 3.459 1.00 89.50 167 THR A N 1
ATOM 1383 C CA . THR A 1 167 ? 3.151 -14.309 4.841 1.00 89.50 167 THR A CA 1
ATOM 1384 C C . THR A 1 167 ? 2.029 -14.997 5.613 1.00 89.50 167 THR A C 1
ATOM 1386 O O . THR A 1 167 ? 1.883 -14.765 6.818 1.00 89.50 167 THR A O 1
ATOM 1389 N N . ALA A 1 168 ? 1.232 -15.844 4.955 1.00 79.94 168 ALA A N 1
ATOM 1390 C CA . ALA A 1 168 ? 0.240 -16.663 5.627 1.00 79.94 168 ALA A CA 1
ATOM 1391 C C . ALA A 1 168 ? 0.931 -17.552 6.677 1.00 79.94 168 ALA A C 1
ATOM 1393 O O . ALA A 1 168 ? 1.970 -18.150 6.386 1.00 79.94 168 ALA A O 1
ATOM 1394 N N . PRO A 1 169 ? 0.376 -17.659 7.898 1.00 64.62 169 PRO A N 1
ATOM 1395 C CA . PRO A 1 169 ? 0.921 -18.562 8.896 1.00 64.62 169 PRO A CA 1
ATOM 1396 C C . PRO A 1 169 ? 0.920 -19.985 8.327 1.00 64.62 169 PRO A C 1
ATOM 1398 O O . PRO A 1 169 ? -0.139 -20.538 8.026 1.00 64.62 169 PRO A O 1
ATOM 1401 N N . GLN A 1 170 ? 2.118 -20.554 8.157 1.00 45.72 170 GLN A N 1
ATOM 1402 C CA . GLN A 1 170 ? 2.313 -21.979 7.891 1.00 45.72 170 GLN A CA 1
ATOM 1403 C C . GLN A 1 170 ? 1.531 -22.730 8.975 1.00 45.72 170 GLN A C 1
ATOM 1405 O O . GLN A 1 170 ? 1.716 -22.441 10.157 1.00 45.72 170 GLN A O 1
ATOM 1410 N N . GLY A 1 171 ? 0.585 -23.578 8.564 1.00 47.56 171 GLY A N 1
ATOM 1411 C CA . GLY A 1 171 ? -0.441 -24.147 9.438 1.00 47.56 171 GLY A CA 1
ATOM 1412 C C . GLY A 1 171 ? 0.100 -24.626 10.788 1.00 47.56 171 GLY A C 1
ATOM 1413 O O . GLY A 1 171 ? 1.095 -25.344 10.842 1.00 47.56 171 GLY A O 1
ATOM 1414 N N . THR A 1 172 ? -0.573 -24.197 11.858 1.00 34.53 172 THR A N 1
ATOM 1415 C CA . THR A 1 172 ? -0.503 -24.810 13.194 1.00 34.53 172 THR A CA 1
ATOM 1416 C C . THR A 1 172 ? -0.931 -26.265 13.164 1.00 34.53 172 THR A C 1
ATOM 1418 O O . THR A 1 172 ? -1.948 -26.534 12.481 1.00 34.53 172 THR A O 1
#

Foldseek 3Di:
DDDPVCVVCVQWDWDKDQDPVARIEIEIANNLPPVCQVVQVVVQVPDDDDRRYDYYYFFDAAQDPQWDWDQDPVRDIDIDGLQQKKWAWDDDPQLFAIEIEIEGPDPDPDPPVVVQVVQLVLLCNLATRVRCSRHYDYYHYDYDDDPVRVVRIDRSSCVNVVNCVSPPPPDD

Radius of gyration: 17.64 Å; chains: 1; bounding box: 41×49×44 Å